Protein AF-A0A9P1NY38-F1 (afdb_monomer_lite)

Radius of gyration: 15.85 Å; chains: 1; bounding box: 28×27×49 Å

Foldseek 3Di:
DQPQDDDDPARKGKAKEKEKEKLAADDDPVVVVVVQVVCLVVVCVVVVGPSVRYYYYYHYNDQDDDPRDRPIDMDMDIDIDIDGD

Sequence (85 aa):
MATLSHREGESVLIMPLIKVKTSISQPEKSQVESLLKDLSASLAKHLSKPESYVMTAFEPDVPMTFGGTTDPVCYMEAFTVVLEL

Organism: NCBI:txid376219

Secondary structure (DSSP, 8-state):
----EEETTEEEEEEEEEEEEES-SS--HHHHHHHHHHHHHHHHHHHT--GGG-EEEEE------BTTB-SS-EEEEEEEEEE--

Structure (mmCIF, N/CA/C/O backbone):
data_AF-A0A9P1NY38-F1
#
_entry.id   AF-A0A9P1NY38-F1
#
loop_
_atom_site.group_PDB
_atom_site.id
_atom_site.type_symbol
_atom_site.label_atom_id
_atom_site.label_alt_id
_atom_site.label_comp_id
_atom_site.label_asym_id
_atom_site.label_entity_id
_atom_site.label_seq_id
_atom_site.pdbx_PDB_ins_code
_atom_site.Cartn_x
_atom_site.Cartn_y
_atom_site.Cartn_z
_atom_site.occupancy
_atom_site.B_iso_or_equiv
_atom_site.auth_seq_id
_atom_site.auth_comp_id
_atom_site.auth_asym_id
_atom_site.auth_atom_id
_atom_site.pdbx_PDB_model_num
ATOM 1 N N . MET A 1 1 ? 15.407 4.655 -17.582 1.00 48.34 1 MET A N 1
ATOM 2 C CA . MET A 1 1 ? 14.717 4.321 -18.846 1.00 48.34 1 MET A CA 1
ATOM 3 C C . MET A 1 1 ? 13.647 3.296 -18.508 1.00 48.34 1 MET A C 1
ATOM 5 O O . MET A 1 1 ? 13.989 2.306 -17.870 1.00 48.34 1 MET A O 1
ATOM 9 N N . ALA A 1 2 ? 12.369 3.562 -18.797 1.00 49.16 2 ALA A N 1
ATOM 10 C CA . ALA A 1 2 ? 11.319 2.559 -18.622 1.00 49.16 2 ALA A CA 1
ATOM 11 C C . ALA A 1 2 ? 11.732 1.307 -19.407 1.00 49.16 2 ALA A C 1
ATOM 13 O O . ALA A 1 2 ? 12.071 1.414 -20.585 1.00 49.16 2 ALA 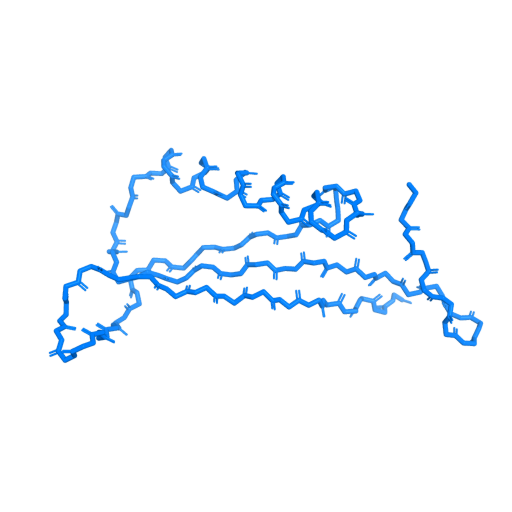A O 1
ATOM 14 N N . THR A 1 3 ? 11.809 0.142 -18.761 1.00 49.22 3 THR A N 1
ATOM 15 C CA . THR A 1 3 ? 12.078 -1.090 -19.509 1.00 49.22 3 THR A CA 1
ATOM 16 C C . THR A 1 3 ? 10.808 -1.411 -20.278 1.00 49.22 3 THR A C 1
ATOM 18 O O . THR A 1 3 ? 9.866 -1.955 -19.703 1.00 49.22 3 THR A O 1
ATOM 21 N N . LEU A 1 4 ? 10.790 -1.016 -21.548 1.00 54.91 4 LEU A N 1
ATOM 22 C CA . LEU A 1 4 ? 9.855 -1.510 -22.544 1.00 54.91 4 LEU A CA 1
ATOM 23 C C . LEU A 1 4 ? 10.125 -3.006 -22.690 1.00 54.91 4 LEU A C 1
ATOM 25 O O . LEU A 1 4 ? 11.143 -3.419 -23.254 1.00 54.91 4 LEU A O 1
ATOM 29 N N . SER A 1 5 ? 9.262 -3.829 -22.108 1.00 56.81 5 SER A N 1
ATOM 30 C CA . SER A 1 5 ? 9.274 -5.258 -22.394 1.00 56.81 5 SER A CA 1
ATOM 31 C C . SER A 1 5 ? 8.727 -5.442 -23.801 1.00 56.81 5 SER A C 1
ATOM 33 O O . SER A 1 5 ? 7.567 -5.130 -24.054 1.00 56.81 5 SER A O 1
ATOM 35 N N . HIS A 1 6 ? 9.577 -5.907 -24.712 1.00 53.25 6 HIS A N 1
ATOM 36 C CA . HIS A 1 6 ? 9.181 -6.163 -26.088 1.00 53.25 6 HIS A CA 1
ATOM 37 C C . HIS A 1 6 ? 8.459 -7.510 -26.133 1.00 53.25 6 HIS A C 1
ATOM 39 O O . HIS A 1 6 ? 9.084 -8.564 -26.015 1.00 53.25 6 HIS A O 1
ATOM 45 N N . ARG A 1 7 ? 7.137 -7.466 -26.280 1.00 56.38 7 ARG A N 1
ATOM 46 C CA . ARG A 1 7 ? 6.345 -8.567 -26.830 1.00 56.38 7 ARG A CA 1
ATOM 47 C C . ARG A 1 7 ? 6.087 -8.175 -28.285 1.00 56.38 7 ARG A C 1
ATOM 49 O O . ARG A 1 7 ? 5.861 -6.999 -28.535 1.00 56.38 7 ARG A O 1
ATOM 56 N N . GLU A 1 8 ? 6.281 -9.099 -29.222 1.00 51.03 8 GLU A N 1
ATOM 57 C CA . GLU A 1 8 ? 6.367 -8.855 -30.675 1.00 51.03 8 GLU A CA 1
ATOM 58 C C . GLU A 1 8 ? 5.671 -7.571 -31.178 1.00 51.03 8 GLU A C 1
ATOM 60 O O . GLU A 1 8 ? 4.455 -7.517 -31.300 1.00 51.03 8 GLU A O 1
ATOM 65 N N . GLY A 1 9 ? 6.458 -6.528 -31.469 1.00 60.97 9 GLY A N 1
ATOM 66 C CA . GLY A 1 9 ? 5.981 -5.299 -32.118 1.00 60.97 9 GLY A CA 1
ATOM 67 C C . GLY A 1 9 ? 5.267 -4.263 -31.239 1.00 60.97 9 GLY A C 1
ATOM 68 O O . GLY A 1 9 ? 5.014 -3.168 -31.736 1.00 60.97 9 GLY A O 1
ATOM 69 N N . GLU A 1 10 ? 4.995 -4.539 -29.959 1.00 59.00 10 GLU A N 1
ATOM 70 C CA . GLU A 1 10 ? 4.180 -3.667 -29.101 1.00 59.00 10 GLU A CA 1
ATOM 71 C C . GLU A 1 10 ? 4.962 -3.111 -27.896 1.00 59.00 10 GLU A C 1
ATOM 73 O O . GLU A 1 10 ? 5.689 -3.821 -27.192 1.00 59.00 10 GLU A O 1
ATOM 78 N N . SER A 1 11 ? 4.839 -1.799 -27.667 1.00 59.09 11 SER A N 1
ATOM 79 C CA . SER A 1 11 ? 5.471 -1.109 -26.537 1.00 59.09 11 SER A CA 1
ATOM 80 C C . SER A 1 11 ? 4.627 -1.280 -25.278 1.00 59.09 11 SER A C 1
ATOM 82 O O . SER A 1 11 ? 3.704 -0.510 -25.039 1.00 59.09 11 SER A O 1
ATOM 84 N N . VAL A 1 12 ? 4.967 -2.269 -24.450 1.00 65.69 12 VAL A N 1
ATOM 85 C CA . VAL A 1 12 ? 4.229 -2.547 -23.212 1.00 65.69 12 VAL A CA 1
ATOM 86 C C . VAL A 1 12 ? 4.790 -1.739 -22.038 1.00 65.69 12 VAL A C 1
ATOM 88 O O . VAL A 1 12 ? 5.974 -1.860 -21.696 1.00 65.69 12 VAL A O 1
ATOM 91 N N . LEU A 1 13 ? 3.934 -0.946 -21.380 1.00 71.56 13 LEU A N 1
ATOM 92 C CA . LEU A 1 13 ? 4.270 -0.279 -20.121 1.00 71.56 13 LEU A CA 1
ATOM 93 C C . LEU A 1 13 ? 3.950 -1.186 -18.932 1.00 71.56 13 LEU A C 1
ATOM 95 O O . LEU A 1 13 ? 2.807 -1.559 -18.679 1.00 71.56 13 LEU A O 1
ATOM 99 N N . ILE A 1 14 ? 4.998 -1.504 -18.178 1.00 79.88 14 ILE A N 1
ATOM 100 C CA . ILE A 1 14 ? 4.925 -2.267 -16.936 1.00 79.88 14 ILE A CA 1
ATOM 101 C C . ILE A 1 14 ? 4.855 -1.281 -15.762 1.00 79.88 14 ILE A C 1
ATOM 103 O O . ILE A 1 14 ? 5.839 -0.585 -15.498 1.00 79.88 14 ILE A O 1
ATOM 107 N N . MET A 1 15 ? 3.725 -1.248 -15.050 1.00 88.50 15 MET A N 1
ATOM 108 C CA . MET A 1 15 ? 3.469 -0.366 -13.903 1.00 88.50 15 MET A CA 1
ATOM 109 C C . MET A 1 15 ? 3.380 -1.168 -12.596 1.00 88.50 15 MET A C 1
ATOM 111 O O . MET A 1 15 ? 2.399 -1.887 -12.383 1.00 88.50 15 MET A O 1
ATOM 115 N N . PRO A 1 16 ? 4.380 -1.081 -11.704 1.00 92.12 16 PRO A N 1
ATOM 116 C CA . PRO A 1 16 ? 4.284 -1.674 -10.377 1.00 92.12 16 PRO A CA 1
ATOM 117 C C . PRO A 1 16 ? 3.213 -0.987 -9.529 1.00 92.12 16 PRO A C 1
ATOM 119 O O . PRO A 1 16 ? 3.207 0.237 -9.419 1.00 92.12 16 PRO A O 1
ATOM 122 N N . LEU A 1 17 ? 2.350 -1.774 -8.891 1.00 94.38 17 LEU A N 1
ATOM 123 C CA . LEU A 1 17 ? 1.333 -1.294 -7.965 1.00 94.38 17 LEU A CA 1
ATOM 124 C C . LEU A 1 17 ? 1.437 -2.044 -6.639 1.00 94.38 17 LEU A C 1
ATOM 126 O O . LEU A 1 17 ? 1.436 -3.275 -6.605 1.00 94.38 17 LEU A O 1
ATOM 130 N N . ILE A 1 18 ? 1.483 -1.289 -5.545 1.00 96.50 18 ILE A N 1
ATOM 131 C CA . ILE A 1 18 ? 1.284 -1.808 -4.194 1.00 96.50 18 ILE A CA 1
ATOM 132 C C . ILE A 1 18 ? 0.027 -1.208 -3.564 1.00 96.50 18 ILE A C 1
ATOM 134 O O . ILE A 1 18 ? -0.149 0.011 -3.514 1.00 96.50 18 ILE A O 1
ATOM 138 N N . LYS A 1 19 ? -0.867 -2.079 -3.100 1.00 97.62 19 LYS A N 1
ATOM 139 C CA . LYS A 1 19 ? -2.087 -1.710 -2.379 1.00 97.62 19 LYS A CA 1
ATOM 140 C C . LYS A 1 19 ? -1.923 -2.049 -0.910 1.00 97.62 19 LYS A C 1
ATOM 142 O O . LYS A 1 19 ? -1.494 -3.152 -0.583 1.00 97.62 19 LYS A O 1
ATOM 147 N N . VAL A 1 20 ? -2.303 -1.119 -0.044 1.00 98.19 20 VAL A N 1
ATOM 148 C CA . VAL A 1 20 ? -2.362 -1.305 1.407 1.00 98.19 20 VAL A CA 1
ATOM 149 C C . VAL A 1 20 ? -3.815 -1.202 1.843 1.00 98.19 20 VAL A C 1
ATOM 151 O O . VAL A 1 20 ? -4.483 -0.221 1.531 1.00 98.19 20 VAL A O 1
ATOM 154 N N . LYS A 1 21 ? -4.294 -2.198 2.581 1.00 98.44 21 LYS A N 1
ATOM 155 C CA . LYS A 1 21 ? -5.596 -2.184 3.251 1.00 98.44 21 LYS A CA 1
ATOM 156 C C . LYS A 1 21 ? -5.381 -2.249 4.752 1.00 98.44 21 LYS A C 1
ATOM 158 O O . LYS A 1 21 ? -4.495 -2.977 5.192 1.00 98.44 21 LYS A O 1
ATOM 163 N N . THR A 1 22 ? -6.161 -1.521 5.540 1.00 98.31 22 THR A N 1
ATOM 164 C CA . THR A 1 22 ? -6.048 -1.546 7.006 1.00 98.31 22 THR A CA 1
ATOM 165 C C . THR A 1 22 ? -7.411 -1.565 7.682 1.00 98.31 22 THR A C 1
ATOM 167 O O . THR A 1 22 ? -8.361 -0.975 7.171 1.00 98.31 22 THR A O 1
ATOM 170 N N . SER A 1 23 ? -7.491 -2.195 8.857 1.00 98.25 23 SER A N 1
ATOM 171 C CA . SER A 1 23 ? -8.670 -2.129 9.728 1.00 98.25 23 SER A CA 1
ATOM 172 C C . SER A 1 23 ? -8.789 -0.821 10.509 1.00 98.25 23 SER A C 1
ATOM 174 O O . SER A 1 23 ? -9.799 -0.575 11.165 1.00 98.25 23 SER A O 1
ATOM 176 N N . ILE A 1 24 ? -7.778 0.049 10.440 1.00 97.44 24 ILE A N 1
ATOM 177 C CA . ILE A 1 24 ? -7.829 1.374 11.060 1.00 97.44 24 ILE A CA 1
ATOM 178 C C . ILE A 1 24 ? -8.760 2.280 10.244 1.00 97.44 24 ILE A C 1
ATOM 180 O O . ILE A 1 24 ? -8.514 2.529 9.065 1.00 97.44 24 ILE A O 1
ATOM 184 N N . SER A 1 25 ? -9.801 2.807 10.893 1.00 95.00 25 SER A N 1
ATOM 185 C CA . SER A 1 25 ? -10.840 3.623 10.247 1.00 95.00 25 SER A CA 1
ATOM 186 C C . SER A 1 25 ? -10.350 5.012 9.815 1.00 95.00 25 SER A C 1
ATOM 188 O O . SER A 1 25 ? -10.590 5.458 8.696 1.00 95.00 25 SER A O 1
ATOM 190 N N . GLN A 1 26 ? -9.616 5.705 10.692 1.00 94.81 26 GLN A N 1
ATOM 191 C CA . GLN A 1 26 ? -9.172 7.087 10.469 1.00 94.81 26 GLN A CA 1
ATOM 192 C C . GLN A 1 26 ? -7.682 7.247 10.798 1.00 94.81 26 GLN A C 1
ATOM 194 O O . GLN A 1 26 ? -7.333 7.866 11.806 1.00 94.81 26 GLN A O 1
ATOM 199 N N . PRO A 1 27 ? -6.781 6.656 9.991 1.00 95.81 27 PRO A N 1
ATOM 200 C CA . PRO A 1 27 ? -5.355 6.869 10.169 1.00 95.81 27 PRO A CA 1
ATOM 201 C C . PRO A 1 27 ? -4.993 8.333 9.900 1.00 95.81 27 PRO A C 1
ATOM 203 O O . PRO A 1 27 ? -5.634 9.029 9.110 1.00 95.81 27 PRO A O 1
ATOM 206 N N . GLU A 1 28 ? -3.946 8.803 10.569 1.00 97.69 28 GLU A N 1
ATOM 207 C CA . GLU A 1 28 ? -3.474 10.173 10.419 1.00 97.69 28 GLU A CA 1
ATOM 208 C C . GLU A 1 28 ? -2.945 10.389 8.991 1.00 97.69 28 GLU A C 1
ATOM 210 O O . GLU A 1 28 ? -2.177 9.585 8.457 1.00 97.69 28 GLU A O 1
ATOM 215 N N . LYS A 1 29 ? -3.397 11.466 8.339 1.00 97.19 29 LYS A N 1
ATOM 216 C CA . LYS A 1 29 ? -3.153 11.686 6.909 1.00 97.19 29 LYS A CA 1
ATOM 217 C C . LYS A 1 29 ? -1.660 11.758 6.579 1.00 97.19 29 LYS A C 1
ATOM 219 O O . LYS A 1 29 ? -1.245 11.194 5.569 1.00 97.19 29 LYS A O 1
ATOM 224 N N . SER A 1 30 ? -0.854 12.421 7.409 1.00 98.06 30 SER A N 1
ATOM 225 C CA . SER A 1 30 ? 0.581 12.560 7.155 1.00 98.06 30 SER A CA 1
ATOM 226 C C . SER A 1 30 ? 1.322 11.223 7.259 1.00 98.06 30 SER A C 1
ATOM 228 O O . SER A 1 30 ? 2.195 10.950 6.436 1.00 98.06 30 SER A O 1
ATOM 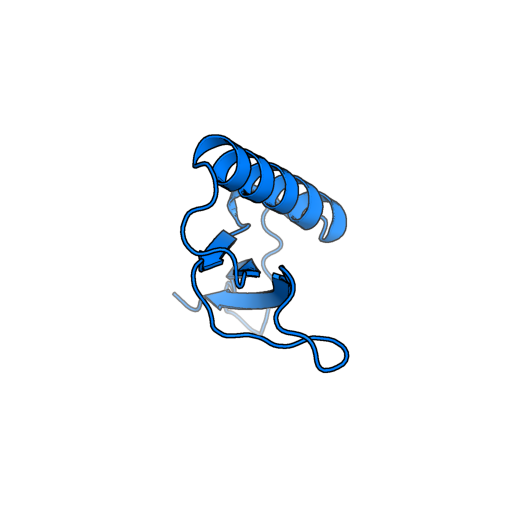230 N N . GLN A 1 31 ? 0.916 10.337 8.175 1.00 97.62 31 GLN A N 1
ATOM 231 C CA . GLN A 1 31 ? 1.413 8.962 8.262 1.00 97.62 31 GLN A CA 1
ATOM 232 C C . GLN A 1 31 ? 1.070 8.150 7.010 1.00 97.62 31 GLN A C 1
ATOM 234 O O . GLN A 1 31 ? 1.941 7.458 6.483 1.00 97.62 31 GLN A O 1
ATOM 239 N N . VAL A 1 32 ? -0.163 8.257 6.498 1.00 98.19 32 VAL A N 1
ATOM 240 C CA . VAL A 1 32 ? -0.568 7.581 5.251 1.00 98.19 32 VAL A CA 1
ATOM 241 C C . VAL A 1 32 ? 0.256 8.087 4.066 1.00 98.19 32 VAL A C 1
ATOM 243 O O . VAL A 1 32 ? 0.777 7.289 3.289 1.00 98.19 32 VAL A O 1
ATOM 246 N N . GLU A 1 33 ? 0.424 9.403 3.933 1.00 98.38 33 GLU A N 1
ATOM 247 C CA . GLU A 1 33 ? 1.217 9.992 2.850 1.00 98.38 33 GLU A CA 1
ATOM 248 C C . GLU A 1 33 ? 2.703 9.620 2.938 1.00 98.38 33 GLU A C 1
ATOM 250 O O . GLU A 1 33 ? 3.324 9.361 1.906 1.00 98.38 33 GLU A O 1
ATOM 255 N N . SER A 1 34 ? 3.274 9.573 4.147 1.00 98.56 34 SER A N 1
ATOM 256 C CA . SER A 1 34 ? 4.654 9.125 4.361 1.00 98.56 34 SER A CA 1
ATOM 257 C C . SER A 1 34 ? 4.818 7.664 3.958 1.00 98.56 34 SER A C 1
ATOM 259 O O . SER A 1 34 ? 5.688 7.352 3.150 1.00 98.56 34 SER A O 1
ATOM 261 N N . LEU A 1 35 ? 3.930 6.786 4.436 1.00 98.25 35 LEU A N 1
ATOM 262 C CA . LEU A 1 35 ? 3.939 5.366 4.095 1.00 98.25 35 LEU A CA 1
ATOM 263 C C . LEU A 1 35 ? 3.876 5.153 2.578 1.00 98.25 35 LEU A C 1
ATOM 265 O O . LEU A 1 35 ? 4.661 4.388 2.025 1.00 98.25 35 LEU A O 1
ATOM 269 N N . LEU A 1 36 ? 2.962 5.837 1.885 1.00 98.44 36 LEU A N 1
ATOM 270 C CA . LEU A 1 36 ? 2.802 5.687 0.438 1.00 98.44 36 LEU A CA 1
ATOM 271 C C . LEU A 1 36 ? 4.035 6.151 -0.351 1.00 98.44 36 LEU A C 1
ATOM 273 O O . LEU A 1 36 ? 4.355 5.534 -1.369 1.00 98.44 36 LEU A O 1
ATOM 277 N N . LYS A 1 37 ? 4.744 7.187 0.115 1.00 98.25 37 LYS A N 1
ATOM 278 C CA . LYS A 1 37 ? 6.017 7.635 -0.478 1.00 98.25 37 LYS A CA 1
ATOM 279 C C . LYS A 1 37 ? 7.143 6.637 -0.218 1.00 98.25 37 LYS A C 1
ATOM 281 O O . LYS A 1 37 ? 7.873 6.292 -1.144 1.00 98.25 37 LYS A O 1
ATOM 286 N N . ASP A 1 38 ? 7.239 6.117 1.001 1.00 98.31 38 ASP A N 1
ATOM 287 C CA . ASP A 1 38 ? 8.259 5.130 1.363 1.00 98.31 38 ASP A CA 1
ATOM 288 C C . ASP A 1 38 ? 8.086 3.830 0.566 1.00 98.31 38 ASP A C 1
ATOM 290 O O . ASP A 1 38 ? 9.055 3.271 0.044 1.00 98.31 38 ASP A O 1
ATOM 294 N N . LEU A 1 39 ? 6.842 3.368 0.404 1.00 97.62 39 LEU A N 1
ATOM 295 C CA . LEU A 1 39 ? 6.521 2.198 -0.413 1.00 97.62 39 LEU A CA 1
ATOM 296 C C . LEU A 1 39 ? 6.826 2.428 -1.896 1.00 97.62 39 LEU A C 1
ATOM 298 O O . LEU A 1 39 ? 7.351 1.523 -2.545 1.00 97.62 39 LEU A O 1
ATOM 302 N N . SER A 1 40 ? 6.541 3.625 -2.418 1.00 97.25 40 SER A N 1
ATOM 303 C CA . SER A 1 40 ? 6.850 4.011 -3.800 1.00 97.25 40 SER A CA 1
ATOM 304 C C . SER A 1 40 ? 8.352 3.904 -4.085 1.00 97.25 40 SER A C 1
ATOM 306 O O . SER A 1 40 ? 8.774 3.141 -4.962 1.00 97.25 40 SER A O 1
ATOM 308 N N . ALA A 1 41 ? 9.173 4.570 -3.269 1.00 97.25 41 ALA A N 1
ATOM 309 C CA . ALA A 1 41 ? 10.626 4.564 -3.404 1.00 97.25 41 ALA A CA 1
ATOM 310 C C . ALA A 1 41 ? 11.225 3.159 -3.200 1.00 97.25 41 ALA A C 1
ATOM 312 O O . ALA A 1 41 ? 12.110 2.730 -3.949 1.00 97.25 41 ALA A O 1
ATOM 313 N N . SER A 1 42 ? 10.724 2.412 -2.209 1.00 95.88 42 SER A N 1
ATOM 314 C CA . SER A 1 42 ? 11.173 1.048 -1.909 1.00 95.88 42 SER A CA 1
ATOM 315 C C . SER A 1 42 ? 10.881 0.080 -3.060 1.00 95.88 42 SER A C 1
ATOM 317 O O . SER A 1 42 ? 11.772 -0.646 -3.512 1.00 95.88 42 SER A O 1
ATOM 319 N N . LEU A 1 43 ? 9.661 0.113 -3.604 1.00 93.31 43 LEU A N 1
ATOM 320 C CA . LEU A 1 43 ? 9.262 -0.756 -4.709 1.00 93.31 43 LEU A CA 1
ATOM 321 C C . LEU A 1 43 ? 10.023 -0.421 -5.998 1.00 93.31 43 LEU A C 1
ATOM 323 O O . LEU A 1 43 ? 10.497 -1.332 -6.680 1.00 93.31 43 LEU A O 1
ATOM 327 N N . ALA A 1 44 ? 10.210 0.869 -6.299 1.00 92.81 44 ALA A N 1
ATOM 328 C CA . ALA A 1 44 ? 11.019 1.327 -7.428 1.00 92.81 44 ALA A CA 1
ATOM 329 C C . ALA A 1 44 ? 12.449 0.768 -7.360 1.00 92.81 44 ALA A C 1
ATOM 331 O O . ALA A 1 44 ? 12.957 0.200 -8.334 1.00 92.81 44 ALA A O 1
ATOM 332 N N . LYS A 1 45 ? 13.069 0.863 -6.175 1.00 93.25 45 LYS A N 1
ATOM 333 C CA . LYS A 1 45 ? 14.411 0.341 -5.905 1.00 93.25 45 LYS A CA 1
ATOM 334 C C . LYS A 1 45 ? 14.479 -1.177 -6.068 1.00 93.25 45 LYS A C 1
ATOM 336 O O . LYS A 1 45 ? 15.387 -1.666 -6.735 1.00 93.25 45 LYS A O 1
ATOM 341 N N . HIS A 1 46 ? 13.537 -1.923 -5.492 1.00 91.62 46 HIS A N 1
ATOM 342 C CA . HIS A 1 46 ? 13.533 -3.389 -5.562 1.00 91.62 46 HIS A CA 1
ATOM 343 C C . HIS A 1 46 ? 13.301 -3.918 -6.981 1.00 91.62 46 HIS A C 1
ATOM 345 O O . HIS A 1 46 ? 13.896 -4.923 -7.363 1.00 91.62 46 HIS A O 1
ATOM 351 N N . LEU A 1 47 ? 12.483 -3.233 -7.782 1.00 88.44 47 LEU A N 1
ATOM 352 C CA . LEU A 1 47 ? 12.178 -3.642 -9.156 1.00 88.44 47 LEU A CA 1
ATOM 353 C C . LEU A 1 47 ? 13.130 -3.055 -10.202 1.00 88.44 47 LEU A C 1
ATOM 355 O O . LEU A 1 47 ? 12.998 -3.369 -11.385 1.00 88.44 47 LEU A O 1
ATOM 359 N N . SER A 1 48 ? 14.077 -2.203 -9.794 1.00 88.12 48 SER A N 1
ATOM 360 C CA . SER A 1 48 ? 14.954 -1.462 -10.710 1.00 88.12 48 SER A CA 1
ATOM 361 C C . SER A 1 48 ? 14.167 -0.703 -11.794 1.00 88.12 48 SER A C 1
ATOM 363 O O . SER A 1 48 ? 14.565 -0.645 -12.960 1.00 88.12 48 SER A O 1
ATOM 365 N N . LYS A 1 49 ? 13.018 -0.128 -11.414 1.00 84.69 49 LYS A N 1
ATOM 366 C CA . LYS A 1 49 ? 12.150 0.681 -12.283 1.00 84.69 49 LYS A CA 1
ATOM 367 C C . LYS A 1 49 ? 12.187 2.142 -11.837 1.00 84.69 49 LYS A C 1
ATOM 369 O O . LYS A 1 49 ? 12.366 2.401 -10.650 1.00 84.69 49 LYS A O 1
ATOM 374 N N . PRO A 1 50 ? 12.006 3.113 -12.750 1.00 89.31 50 PRO A N 1
ATOM 375 C CA . PRO A 1 50 ? 11.862 4.500 -12.333 1.00 89.31 50 PRO A CA 1
ATOM 376 C C . PRO A 1 50 ? 10.616 4.652 -11.456 1.00 89.31 50 PRO A C 1
ATOM 378 O O . PRO A 1 50 ? 9.545 4.165 -11.816 1.00 89.31 50 PRO A O 1
ATOM 381 N N . GLU A 1 51 ? 10.756 5.363 -10.339 1.00 93.19 51 GLU A N 1
ATOM 382 C CA . GLU A 1 51 ? 9.668 5.587 -9.380 1.00 93.19 51 GLU A CA 1
ATOM 383 C C . GLU A 1 51 ? 8.457 6.286 -10.011 1.00 93.19 51 GLU A C 1
ATOM 385 O O . GLU A 1 51 ? 7.323 6.021 -9.637 1.00 93.19 51 GLU A O 1
ATOM 390 N N . SER A 1 52 ? 8.671 7.077 -11.066 1.00 91.12 52 SER A N 1
ATOM 391 C CA . SER A 1 52 ? 7.609 7.724 -11.847 1.00 91.12 52 SER A CA 1
ATOM 392 C C . SER A 1 52 ? 6.589 6.766 -12.484 1.00 91.12 52 SER A C 1
ATOM 394 O O . SER A 1 52 ? 5.597 7.233 -13.031 1.00 91.12 52 SER A O 1
ATOM 396 N N . TYR A 1 53 ? 6.847 5.454 -12.480 1.00 88.00 53 TYR A N 1
ATOM 397 C CA . TYR A 1 53 ? 5.938 4.414 -12.982 1.00 88.00 53 TYR A CA 1
ATOM 398 C C . TYR A 1 53 ? 5.373 3.528 -11.868 1.00 88.00 53 TYR A C 1
ATOM 400 O O . TYR A 1 53 ? 4.682 2.554 -12.160 1.00 88.00 53 TYR A O 1
ATOM 408 N N . VAL A 1 54 ? 5.690 3.830 -10.609 1.00 91.88 54 VAL A N 1
ATOM 409 C CA . VAL A 1 54 ? 5.169 3.119 -9.447 1.00 91.88 54 VAL A CA 1
ATOM 410 C C . VAL A 1 54 ? 3.881 3.787 -8.995 1.00 91.88 54 VAL A C 1
ATOM 412 O O . VAL A 1 54 ? 3.793 5.006 -8.876 1.00 91.88 54 VAL A O 1
ATOM 415 N N . MET A 1 55 ? 2.878 2.965 -8.724 1.00 94.19 55 MET A N 1
ATOM 416 C CA . MET A 1 55 ? 1.625 3.388 -8.131 1.00 94.19 55 MET A CA 1
ATOM 417 C C . MET A 1 55 ? 1.507 2.796 -6.726 1.00 94.19 55 MET A C 1
ATOM 419 O O . MET A 1 55 ? 1.831 1.631 -6.485 1.00 94.19 55 MET A O 1
ATOM 423 N N . THR A 1 56 ? 1.024 3.600 -5.787 1.00 97.00 56 THR A N 1
ATOM 424 C CA . THR A 1 56 ? 0.713 3.166 -4.425 1.00 97.00 56 THR A CA 1
ATOM 425 C C . THR A 1 56 ? -0.719 3.570 -4.094 1.00 97.00 56 THR A C 1
ATOM 427 O O . THR A 1 56 ? -1.196 4.619 -4.528 1.00 97.00 56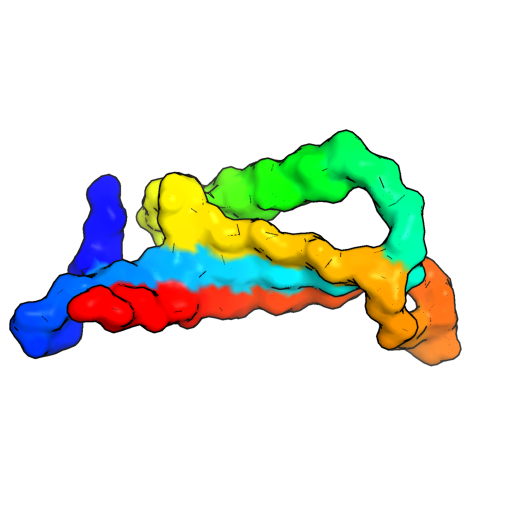 THR A O 1
ATOM 430 N N . ALA A 1 57 ? -1.443 2.715 -3.376 1.00 97.19 57 ALA A N 1
ATOM 431 C CA . ALA A 1 57 ? -2.825 2.977 -2.986 1.00 97.19 57 ALA A CA 1
ATOM 432 C C . ALA A 1 57 ? -3.084 2.520 -1.550 1.00 97.19 57 ALA A C 1
ATOM 434 O O . ALA A 1 57 ? -2.501 1.536 -1.091 1.00 97.19 57 ALA A O 1
ATOM 435 N N . PHE A 1 58 ? -3.978 3.227 -0.860 1.00 98.38 58 PHE A N 1
ATOM 436 C CA . PHE A 1 58 ? -4.319 2.980 0.537 1.00 98.38 58 PHE A CA 1
ATOM 437 C C . PHE A 1 58 ? -5.838 2.939 0.727 1.00 98.38 58 PHE A C 1
ATOM 439 O O . PHE A 1 58 ? -6.538 3.847 0.283 1.00 98.38 58 PHE A O 1
ATOM 446 N N . GLU A 1 59 ? -6.332 1.908 1.407 1.00 98.12 59 GLU A N 1
ATOM 447 C CA . GLU A 1 59 ? -7.744 1.703 1.734 1.00 98.12 59 GLU A CA 1
ATOM 448 C C . GLU A 1 59 ? -7.888 1.533 3.260 1.00 98.12 59 GLU A C 1
ATOM 450 O O . GLU A 1 59 ? -7.496 0.492 3.800 1.00 98.12 59 GLU A O 1
ATOM 455 N N . PRO A 1 60 ? -8.371 2.560 3.982 1.00 98.19 60 PRO A N 1
ATOM 456 C CA . PRO A 1 60 ? -8.678 2.446 5.403 1.00 98.19 60 PRO A CA 1
ATOM 457 C C . PRO A 1 60 ? -10.017 1.739 5.638 1.00 98.19 60 PRO A C 1
ATOM 459 O O . PRO A 1 60 ? -10.777 1.505 4.700 1.00 98.19 60 PRO A O 1
ATOM 462 N N . ASP A 1 61 ? -10.318 1.482 6.911 1.00 97.69 61 ASP A N 1
ATOM 463 C CA . ASP A 1 61 ? -11.643 1.051 7.375 1.00 97.69 61 ASP A CA 1
ATOM 464 C C . ASP A 1 61 ? -12.134 -0.279 6.777 1.00 97.69 61 ASP A C 1
ATOM 466 O O . ASP A 1 61 ? -13.330 -0.501 6.594 1.00 97.69 61 ASP A O 1
ATOM 470 N N . VAL A 1 62 ? -11.210 -1.191 6.467 1.00 98.06 62 VAL A N 1
ATOM 471 C CA . VAL A 1 62 ? -11.547 -2.520 5.948 1.00 98.06 62 VAL A CA 1
ATOM 472 C C . VAL A 1 62 ? -11.743 -3.484 7.125 1.00 98.06 62 VAL A C 1
ATOM 474 O O . VAL A 1 62 ? -10.791 -3.718 7.872 1.00 98.06 62 VAL A O 1
ATOM 477 N N . PRO A 1 63 ? -12.929 -4.098 7.316 1.00 97.62 63 PRO A N 1
ATOM 478 C CA . PRO A 1 63 ? -13.120 -5.102 8.360 1.00 97.62 63 PRO A CA 1
ATOM 479 C C . PRO A 1 63 ? -12.193 -6.302 8.146 1.00 97.62 63 PRO A C 1
ATOM 481 O O . PRO A 1 63 ? -12.225 -6.944 7.095 1.00 97.62 63 PRO A O 1
ATOM 484 N N . MET A 1 64 ? -11.355 -6.606 9.137 1.00 97.38 64 MET A N 1
ATOM 485 C CA . MET A 1 64 ? -10.327 -7.643 9.036 1.00 97.38 64 MET A CA 1
ATOM 486 C C . MET A 1 64 ? -10.123 -8.356 10.372 1.00 97.38 64 MET A C 1
ATOM 488 O O . MET A 1 64 ? -10.317 -7.777 11.439 1.00 97.38 64 MET A O 1
ATOM 492 N N . THR A 1 65 ? -9.676 -9.610 10.295 1.00 97.56 65 THR A N 1
ATOM 493 C CA . THR A 1 65 ? -9.193 -10.376 11.448 1.00 97.56 65 THR A CA 1
ATOM 494 C C . THR A 1 65 ? -7.829 -10.975 11.151 1.00 97.56 65 THR A C 1
ATOM 496 O O . THR A 1 65 ? -7.596 -11.435 10.032 1.00 97.56 65 THR A O 1
ATOM 499 N N . PHE A 1 66 ? -6.967 -11.071 12.158 1.00 97.25 66 PHE A N 1
ATOM 500 C CA . PHE A 1 66 ? -5.703 -11.799 12.066 1.00 97.25 66 PHE A CA 1
ATOM 501 C C . PHE A 1 66 ? -5.459 -12.575 13.356 1.00 97.25 66 PHE A C 1
ATOM 503 O O . PHE A 1 66 ? -5.660 -12.055 14.446 1.00 97.25 66 PHE A O 1
ATOM 510 N N . GLY A 1 67 ? -5.118 -13.861 13.244 1.00 97.00 67 GLY A N 1
ATOM 511 C CA . GLY A 1 67 ? -4.984 -14.728 14.421 1.00 97.00 67 GLY A CA 1
ATOM 512 C C . GLY A 1 67 ? -6.272 -14.887 15.246 1.00 97.00 67 GLY A C 1
ATOM 513 O O . GLY A 1 67 ? -6.200 -15.242 16.416 1.00 97.00 67 GLY A O 1
ATOM 514 N N . GLY A 1 68 ? -7.443 -14.618 14.656 1.00 97.50 68 GLY A N 1
ATOM 515 C CA . GLY A 1 68 ? -8.737 -14.696 15.342 1.00 97.50 68 GLY A CA 1
ATOM 516 C C . GLY A 1 68 ? -9.123 -13.456 16.156 1.00 97.50 68 GLY A C 1
ATOM 517 O O . GLY A 1 68 ? -10.156 -13.494 16.820 1.00 97.50 68 GLY A O 1
ATOM 518 N N . THR A 1 69 ? -8.351 -12.364 16.103 1.00 97.75 69 THR A N 1
ATOM 519 C CA . THR A 1 69 ? -8.696 -11.091 16.760 1.00 97.75 69 THR A CA 1
ATOM 520 C C . THR A 1 69 ? -9.063 -10.014 15.741 1.00 97.75 69 THR A C 1
ATOM 522 O O . THR A 1 69 ? -8.779 -10.145 14.548 1.00 97.75 69 THR A O 1
ATOM 525 N N . THR A 1 70 ? -9.705 -8.948 16.220 1.00 97.00 70 THR A N 1
ATOM 526 C CA . THR A 1 70 ? -9.985 -7.710 15.470 1.00 97.00 70 THR A CA 1
ATOM 527 C C . THR A 1 70 ? -9.006 -6.593 15.840 1.00 97.00 70 THR A C 1
ATOM 529 O O . THR A 1 70 ? -9.333 -5.414 15.702 1.00 97.00 70 THR A O 1
ATOM 532 N N . ASP A 1 71 ? -7.831 -6.944 16.371 1.00 97.81 71 ASP A N 1
ATOM 533 C CA . ASP A 1 71 ? -6.793 -5.958 16.663 1.00 97.81 71 ASP A CA 1
ATOM 534 C C . ASP A 1 71 ? -6.328 -5.274 15.363 1.00 97.81 71 ASP A C 1
ATOM 536 O O . ASP A 1 71 ? -6.476 -5.848 14.275 1.00 97.81 71 ASP A O 1
ATOM 540 N N . PRO A 1 72 ? -5.771 -4.049 15.435 1.00 97.50 72 PRO A N 1
ATOM 541 C CA . PRO A 1 72 ? -5.322 -3.323 14.253 1.00 97.50 72 PRO A CA 1
ATOM 542 C C . PRO A 1 72 ? -4.389 -4.160 13.375 1.00 97.50 72 PRO A C 1
ATOM 544 O O . PRO A 1 72 ? -3.337 -4.625 13.816 1.00 97.50 72 PRO A O 1
ATOM 547 N N . VAL A 1 73 ? -4.769 -4.326 12.110 1.00 97.88 73 VAL A N 1
ATOM 548 C CA . VAL A 1 73 ? -4.030 -5.121 11.133 1.00 97.88 73 VAL A CA 1
ATOM 549 C C . VAL A 1 73 ? -4.068 -4.442 9.775 1.00 97.88 73 VAL A C 1
ATOM 551 O O . VAL A 1 73 ? -5.014 -3.730 9.439 1.00 97.88 73 VAL A O 1
ATOM 554 N N . CYS A 1 74 ? -3.030 -4.683 8.980 1.00 97.19 74 CYS A N 1
ATOM 555 C CA . CYS A 1 74 ? -3.012 -4.315 7.577 1.00 97.19 74 CYS A CA 1
ATOM 556 C C . CYS A 1 74 ? -2.658 -5.512 6.695 1.00 97.19 74 CYS A C 1
ATOM 558 O O . CYS A 1 74 ? -2.036 -6.481 7.131 1.00 97.19 74 CYS A O 1
ATOM 560 N N . TYR A 1 75 ? -3.075 -5.423 5.442 1.00 97.06 75 TYR A N 1
ATOM 561 C CA . TYR A 1 75 ? -2.785 -6.373 4.384 1.00 97.06 75 TYR A CA 1
ATOM 562 C C . TYR A 1 75 ? -2.230 -5.618 3.183 1.00 97.06 75 TYR A C 1
ATOM 564 O O . TYR A 1 75 ? -2.668 -4.506 2.883 1.00 97.06 75 TYR A O 1
ATOM 572 N N . MET A 1 76 ? -1.250 -6.216 2.511 1.00 96.81 76 MET A N 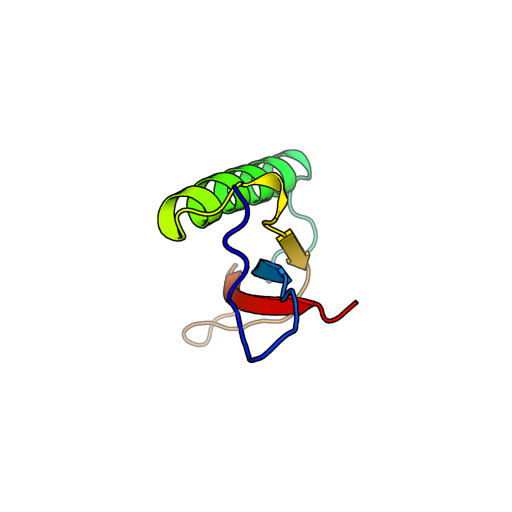1
ATOM 573 C CA . MET A 1 76 ? -0.560 -5.592 1.392 1.00 96.81 76 MET A CA 1
ATOM 574 C C . MET A 1 76 ? -0.472 -6.546 0.206 1.00 96.81 76 MET A C 1
ATOM 576 O O . MET A 1 76 ? -0.077 -7.701 0.356 1.00 96.81 76 MET A O 1
ATOM 580 N N . GLU A 1 77 ? -0.784 -6.028 -0.978 1.00 95.50 77 GLU A N 1
ATOM 581 C CA . GLU A 1 77 ? -0.660 -6.727 -2.257 1.00 95.50 77 GLU A CA 1
ATOM 582 C C . GLU A 1 77 ? 0.301 -5.958 -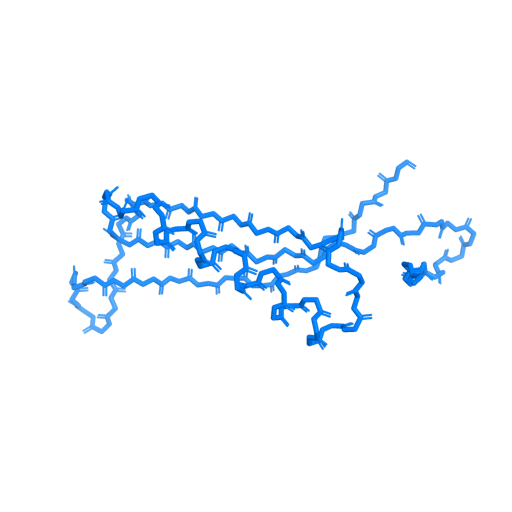3.149 1.00 95.50 77 GLU A C 1
ATOM 584 O O . GLU A 1 77 ? 0.133 -4.753 -3.335 1.00 95.50 77 GLU A O 1
ATOM 589 N N . ALA A 1 78 ? 1.270 -6.651 -3.743 1.00 92.06 78 ALA A N 1
ATOM 590 C CA . ALA A 1 78 ? 2.123 -6.098 -4.783 1.00 92.06 78 ALA A CA 1
ATOM 591 C C . ALA A 1 78 ? 1.903 -6.883 -6.075 1.00 92.06 78 ALA A C 1
ATOM 593 O O . ALA A 1 78 ? 2.064 -8.103 -6.109 1.00 92.06 78 ALA A O 1
ATOM 594 N N . PHE A 1 79 ? 1.535 -6.181 -7.137 1.00 88.31 79 PHE A N 1
ATOM 595 C CA . PHE A 1 79 ? 1.350 -6.757 -8.458 1.00 88.31 79 PHE A CA 1
ATOM 596 C C . PHE A 1 79 ? 1.835 -5.781 -9.519 1.00 88.31 79 PHE A C 1
ATOM 598 O O . PHE A 1 79 ? 1.998 -4.584 -9.295 1.00 88.31 79 PHE A O 1
ATOM 605 N N . THR A 1 80 ? 2.083 -6.318 -10.699 1.00 84.94 80 THR A N 1
ATOM 606 C CA . THR A 1 80 ? 2.546 -5.544 -11.837 1.00 84.94 80 THR A CA 1
ATOM 607 C C . THR A 1 80 ? 1.412 -5.461 -12.840 1.00 84.94 80 THR A C 1
ATOM 609 O O . THR A 1 80 ? 0.920 -6.493 -13.293 1.00 84.94 80 THR A O 1
ATOM 612 N N . VAL A 1 81 ? 0.990 -4.247 -13.179 1.00 80.69 81 VAL A N 1
ATOM 613 C CA . VAL A 1 81 ? -0.056 -4.006 -14.173 1.00 80.69 81 VAL A CA 1
ATOM 614 C C . VAL A 1 81 ? 0.596 -3.766 -15.527 1.00 80.69 81 VAL A C 1
ATOM 616 O O . VAL A 1 81 ? 1.594 -3.052 -15.633 1.00 80.69 81 VAL A O 1
ATOM 619 N N . VAL A 1 82 ? 0.031 -4.379 -16.560 1.00 78.38 82 VAL A N 1
ATOM 620 C CA . VAL A 1 82 ? 0.356 -4.086 -17.953 1.00 78.38 82 VAL A CA 1
ATOM 621 C C . VAL A 1 82 ? -0.662 -3.068 -18.451 1.00 78.38 82 VAL A C 1
ATOM 623 O O . VAL A 1 82 ? -1.859 -3.341 -18.409 1.00 78.38 82 VAL A O 1
ATOM 626 N N . LEU A 1 83 ? -0.191 -1.895 -18.874 1.00 64.81 83 LEU A N 1
ATOM 627 C CA . LEU A 1 83 ? -1.025 -0.925 -19.577 1.00 64.81 83 LEU A CA 1
ATOM 628 C C . LEU A 1 83 ? -0.761 -1.063 -21.080 1.00 64.81 83 LEU A C 1
ATOM 630 O O . LEU A 1 83 ? 0.338 -0.747 -21.543 1.00 64.81 83 LEU A O 1
ATOM 634 N N . GLU A 1 84 ? -1.759 -1.561 -21.806 1.00 64.88 84 GLU A N 1
ATOM 635 C CA . GLU A 1 84 ? -1.838 -1.493 -23.270 1.00 64.88 84 GLU A CA 1
ATOM 636 C C . GLU A 1 84 ? -2.480 -0.139 -23.628 1.00 64.88 84 GLU A C 1
ATOM 638 O O . GLU A 1 84 ? -3.499 0.232 -23.037 1.00 64.88 84 GLU A O 1
ATOM 643 N N . LEU A 1 85 ? -1.828 0.637 -24.503 1.00 58.00 85 LEU A N 1
ATOM 644 C CA . LEU A 1 85 ? -2.282 1.956 -24.971 1.00 58.00 85 LEU A CA 1
ATOM 645 C C . LEU A 1 85 ? -2.778 1.873 -26.413 1.00 58.00 85 LEU A C 1
ATOM 647 O O . LEU A 1 85 ? -2.062 1.249 -27.225 1.00 58.00 85 LEU A O 1
#

InterPro domains:
  IPR001398 Macrophage migration inhibitory factor [PF01187] (16-76)
  IPR001398 Macrophage migration inhibitory factor [PTHR11954] (15-80)
  IPR014347 T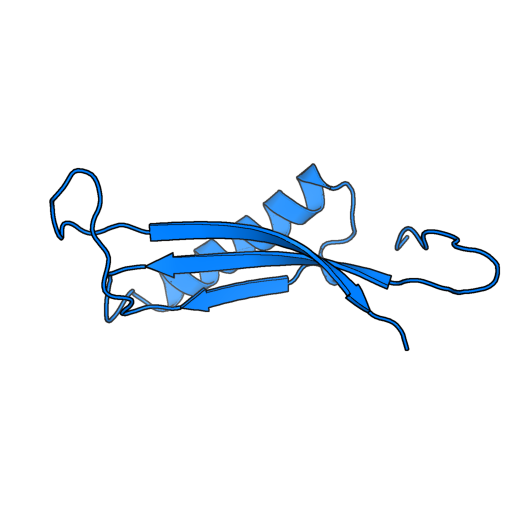automerase/MIF superfamily [G3DSA:3.30.429.10] (15-82)
  IPR014347 Tautomerase/MIF superfamily [SSF55331] (15-79)

pLDDT: mean 87.8, std 15.38, range [48.34, 98.56]